Protein AF-A0A897MWI6-F1 (afdb_monomer_lite)

pLDDT: mean 89.48, std 8.03, range [54.34, 98.25]

Radius of gyration: 22.6 Å; chains: 1; bounding box: 45×36×59 Å

Secondary structure (DSSP, 8-state):
--S----S--HHHHHHHHHHHHHHHHSTTTGGG--SS--TT--HHHHHTT--PPPHHHHHHHHHHHHHHHHHHHHHHHHHHHHHHHHHHHHHHHHT--HHHHHHHHHHH--

Organism: NCBI:txid2784880

Structure (mmCIF, N/CA/C/O backbone):
data_AF-A0A897MWI6-F1
#
_entry.id   AF-A0A897MWI6-F1
#
loop_
_atom_site.group_PDB
_atom_site.id
_atom_site.type_symbol
_atom_site.label_atom_id
_atom_site.label_alt_id
_atom_site.label_comp_id
_atom_site.label_asym_id
_atom_site.label_entity_id
_atom_site.label_seq_id
_atom_site.pdbx_PDB_ins_code
_atom_site.Cartn_x
_atom_site.Cartn_y
_atom_site.Cartn_z
_atom_site.occupancy
_atom_site.B_iso_or_equiv
_atom_site.auth_seq_id
_atom_site.auth_comp_id
_atom_site.auth_asym_id
_atom_site.auth_atom_id
_atom_site.pdbx_PDB_model_num
ATOM 1 N N . MET A 1 1 ? 17.052 -21.658 -5.480 1.00 55.16 1 MET A N 1
ATOM 2 C CA . MET A 1 1 ? 17.738 -20.547 -6.182 1.00 55.16 1 MET A CA 1
ATOM 3 C C . MET A 1 1 ? 16.675 -19.670 -6.817 1.00 55.16 1 MET A C 1
ATOM 5 O O . MET A 1 1 ? 15.729 -20.225 -7.358 1.00 55.16 1 MET A O 1
ATOM 9 N N . ALA A 1 2 ? 16.794 -18.345 -6.715 1.00 73.00 2 ALA A N 1
ATOM 10 C CA . ALA A 1 2 ? 15.867 -17.428 -7.382 1.00 73.00 2 ALA A CA 1
ATOM 11 C C . ALA A 1 2 ? 15.994 -17.560 -8.910 1.00 73.00 2 ALA A C 1
ATOM 13 O O . ALA A 1 2 ? 17.10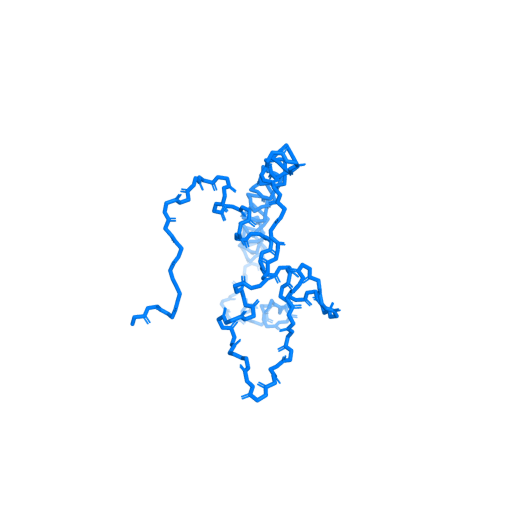7 -17.699 -9.417 1.00 73.00 2 ALA A O 1
ATOM 14 N N . ALA A 1 3 ? 14.868 -17.526 -9.630 1.00 77.19 3 ALA A N 1
ATOM 15 C CA . ALA A 1 3 ? 14.841 -17.632 -11.094 1.00 77.19 3 ALA A CA 1
ATOM 16 C C . ALA A 1 3 ? 15.411 -16.383 -11.795 1.00 77.19 3 ALA A C 1
ATOM 18 O O . ALA A 1 3 ? 15.894 -16.468 -12.923 1.00 77.19 3 ALA A O 1
ATOM 19 N N . LEU A 1 4 ? 15.378 -15.234 -11.116 1.00 83.06 4 LEU A N 1
ATOM 20 C CA . LEU A 1 4 ? 15.973 -13.977 -11.547 1.00 83.06 4 LEU A CA 1
ATOM 21 C C . LEU A 1 4 ? 16.491 -13.232 -10.313 1.00 83.06 4 LEU A C 1
ATOM 23 O O . LEU A 1 4 ? 15.846 -13.240 -9.266 1.00 83.06 4 LEU A O 1
ATOM 27 N N . ARG A 1 5 ? 17.658 -12.603 -10.440 1.00 87.56 5 ARG A N 1
ATOM 28 C CA . ARG A 1 5 ? 18.214 -11.688 -9.443 1.00 87.56 5 ARG A CA 1
ATOM 29 C C . ARG A 1 5 ? 18.725 -10.457 -10.175 1.00 87.56 5 ARG A C 1
ATOM 31 O O . ARG A 1 5 ? 19.472 -10.603 -11.140 1.00 87.56 5 ARG A O 1
ATOM 38 N N . ILE A 1 6 ? 18.303 -9.286 -9.718 1.00 86.50 6 ILE A N 1
ATOM 39 C CA . ILE A 1 6 ? 18.804 -7.991 -10.172 1.00 86.50 6 ILE A CA 1
ATOM 40 C C . ILE A 1 6 ? 19.774 -7.508 -9.089 1.00 86.50 6 ILE A C 1
ATOM 42 O O . ILE A 1 6 ? 19.470 -7.625 -7.902 1.00 86.50 6 ILE A O 1
ATOM 46 N N . THR A 1 7 ? 20.970 -7.081 -9.481 1.00 91.06 7 THR A N 1
ATOM 47 C CA . THR A 1 7 ? 22.023 -6.604 -8.573 1.00 91.06 7 THR A CA 1
ATOM 48 C C . THR A 1 7 ? 22.466 -5.209 -8.986 1.00 91.06 7 THR A C 1
ATOM 50 O O . THR A 1 7 ? 22.113 -4.755 -10.071 1.00 91.06 7 THR A O 1
ATOM 53 N N . ASP A 1 8 ? 23.240 -4.555 -8.117 1.00 92.00 8 ASP A N 1
ATOM 54 C CA . ASP A 1 8 ? 23.889 -3.268 -8.401 1.00 92.00 8 ASP A CA 1
ATOM 55 C C . ASP A 1 8 ? 22.903 -2.117 -8.668 1.00 92.00 8 ASP A C 1
ATOM 57 O O . ASP A 1 8 ? 23.192 -1.209 -9.440 1.00 92.00 8 ASP A O 1
ATOM 61 N N . LEU A 1 9 ? 21.742 -2.163 -8.006 1.00 92.88 9 LEU A N 1
ATOM 62 C CA . LEU A 1 9 ? 20.739 -1.101 -8.036 1.00 92.88 9 LEU A CA 1
ATOM 63 C C . LEU A 1 9 ? 21.057 -0.028 -6.995 1.00 92.88 9 LEU A C 1
ATOM 65 O O . LEU A 1 9 ? 21.422 -0.332 -5.855 1.00 92.88 9 LEU A O 1
ATOM 69 N N . THR A 1 10 ? 20.853 1.228 -7.372 1.00 93.69 10 THR A N 1
ATOM 70 C CA . THR A 1 10 ? 20.661 2.319 -6.412 1.00 93.69 10 THR A CA 1
ATOM 71 C C . THR A 1 10 ? 19.331 2.152 -5.669 1.00 93.69 10 THR A C 1
ATOM 73 O O . THR A 1 10 ? 18.452 1.414 -6.116 1.00 93.69 10 THR A O 1
ATOM 76 N N . ALA A 1 11 ? 19.165 2.848 -4.538 1.00 90.75 11 ALA A N 1
ATOM 77 C CA . ALA A 1 11 ? 17.908 2.824 -3.782 1.00 90.75 11 ALA A CA 1
ATOM 78 C C . ALA A 1 11 ? 16.717 3.227 -4.667 1.00 90.75 11 ALA A C 1
ATOM 80 O O . ALA A 1 11 ? 15.747 2.489 -4.771 1.00 90.75 11 ALA A O 1
ATOM 81 N N . LEU A 1 12 ? 16.866 4.315 -5.422 1.00 90.94 12 LEU A N 1
ATOM 82 C CA . LEU A 1 12 ? 15.806 4.826 -6.281 1.00 90.94 12 LEU A CA 1
ATOM 83 C C . LEU A 1 12 ? 15.478 3.883 -7.452 1.00 90.94 12 LEU A C 1
ATOM 85 O O . LEU A 1 12 ? 14.315 3.723 -7.811 1.00 90.94 12 LEU A O 1
ATOM 89 N N . GLU A 1 13 ? 16.471 3.206 -8.038 1.00 93.31 13 GLU A N 1
ATOM 90 C CA . GLU A 1 13 ? 16.209 2.173 -9.052 1.00 93.31 13 GLU A CA 1
ATOM 91 C C . GLU A 1 13 ? 15.486 0.955 -8.468 1.00 93.31 13 GLU A C 1
ATOM 93 O O . GLU A 1 13 ? 14.643 0.364 -9.147 1.00 93.31 13 GLU A O 1
ATOM 98 N N . ALA A 1 14 ? 15.806 0.577 -7.228 1.00 93.69 14 ALA A N 1
ATOM 99 C CA . ALA A 1 14 ? 15.102 -0.487 -6.526 1.00 93.69 14 ALA A CA 1
ATOM 100 C C . ALA A 1 14 ? 13.643 -0.091 -6.262 1.00 93.69 14 ALA A C 1
ATOM 102 O O . ALA A 1 14 ? 12.751 -0.853 -6.634 1.00 93.69 14 ALA A O 1
ATOM 103 N N . ASP A 1 15 ? 13.405 1.119 -5.751 1.00 93.38 15 ASP A N 1
ATOM 104 C CA . ASP A 1 15 ? 12.060 1.647 -5.509 1.00 93.38 15 ASP A CA 1
ATOM 105 C C . ASP A 1 15 ? 11.252 1.729 -6.808 1.00 93.38 15 ASP A C 1
ATOM 107 O O . ASP A 1 15 ? 10.095 1.310 -6.867 1.00 93.38 15 ASP A O 1
ATOM 111 N N . LEU A 1 16 ? 11.875 2.204 -7.892 1.00 94.50 16 LEU A N 1
ATOM 112 C CA . LEU A 1 16 ? 11.234 2.261 -9.201 1.00 94.50 16 LEU A CA 1
ATOM 113 C C . LEU A 1 16 ? 10.775 0.871 -9.646 1.00 94.50 16 LEU A C 1
ATOM 115 O O . LEU A 1 16 ? 9.645 0.716 -10.100 1.00 94.50 16 LEU A O 1
ATOM 119 N N . ILE A 1 17 ? 11.637 -0.140 -9.536 1.00 93.12 17 ILE A N 1
ATOM 120 C CA . ILE A 1 17 ? 11.297 -1.514 -9.917 1.00 93.12 17 ILE A CA 1
ATOM 121 C C . ILE A 1 17 ? 10.183 -2.061 -9.022 1.00 93.12 17 ILE A C 1
ATOM 123 O O . ILE A 1 17 ? 9.241 -2.662 -9.538 1.00 93.12 17 ILE A O 1
ATOM 127 N N . GLU A 1 18 ? 10.281 -1.850 -7.711 1.00 92.56 18 GLU A N 1
ATOM 128 C CA 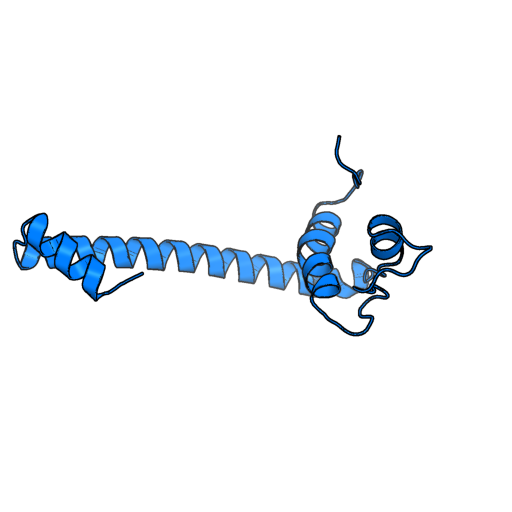. GLU A 1 18 ? 9.321 -2.355 -6.732 1.00 92.56 18 GLU A CA 1
ATOM 129 C C . GLU A 1 18 ? 7.913 -1.811 -6.975 1.00 92.56 18 GLU A C 1
ATOM 131 O O . GLU A 1 18 ? 6.953 -2.577 -6.945 1.00 92.56 18 GLU A O 1
ATOM 136 N N . GLN A 1 19 ? 7.784 -0.517 -7.277 1.00 91.75 19 GLN A N 1
ATOM 137 C CA . GLN A 1 19 ? 6.475 0.104 -7.482 1.00 91.75 19 GLN A CA 1
ATOM 138 C C . GLN A 1 19 ? 5.968 -0.053 -8.925 1.00 91.75 19 GLN A C 1
ATOM 140 O O . GLN A 1 19 ? 4.775 -0.256 -9.152 1.00 91.75 19 GLN A O 1
ATOM 145 N N . PHE A 1 20 ? 6.850 0.018 -9.928 1.00 92.12 20 PHE A N 1
ATOM 146 C CA . PHE A 1 20 ? 6.438 0.024 -11.335 1.00 92.12 20 PHE A CA 1
ATOM 147 C C . PHE A 1 20 ? 6.174 -1.373 -11.896 1.00 92.12 20 PHE A C 1
ATOM 149 O O . PHE A 1 20 ? 5.265 -1.544 -12.707 1.00 92.12 20 PHE A O 1
ATOM 156 N N . VAL A 1 21 ? 6.971 -2.382 -11.526 1.00 91.06 21 VAL A N 1
ATOM 157 C CA . VAL A 1 21 ? 6.854 -3.714 -12.142 1.00 91.06 21 VAL A CA 1
ATOM 158 C C . VAL A 1 21 ? 5.518 -4.393 -11.832 1.00 91.06 21 VAL A C 1
ATOM 160 O O . VAL A 1 21 ? 4.930 -4.897 -12.788 1.00 91.06 21 VAL A O 1
ATOM 163 N N . PRO A 1 22 ? 5.000 -4.404 -10.586 1.00 90.75 22 PRO A N 1
ATOM 164 C CA . PRO A 1 22 ? 3.676 -4.961 -10.302 1.00 90.75 22 PRO A CA 1
ATOM 165 C C . PRO A 1 22 ? 2.589 -4.287 -11.139 1.00 90.75 22 PRO A C 1
ATOM 167 O O . PRO A 1 22 ? 1.871 -4.965 -11.866 1.00 90.75 22 PRO A O 1
ATOM 170 N N . MET A 1 23 ? 2.580 -2.949 -11.169 1.00 88.19 23 MET A N 1
ATOM 171 C CA . MET A 1 23 ? 1.661 -2.177 -12.008 1.00 88.19 23 MET A CA 1
ATOM 172 C C . MET A 1 23 ? 1.775 -2.572 -13.482 1.00 88.19 23 MET A C 1
ATOM 174 O O . MET A 1 23 ? 0.769 -2.776 -14.144 1.00 88.19 23 MET A O 1
ATOM 178 N N . ALA A 1 24 ? 2.987 -2.721 -14.013 1.00 89.19 24 ALA A N 1
ATOM 179 C CA . ALA A 1 24 ? 3.180 -3.082 -15.411 1.00 89.19 24 ALA A CA 1
ATOM 180 C C . ALA A 1 24 ? 2.803 -4.535 -15.749 1.00 89.19 24 ALA A C 1
ATOM 182 O O . ALA A 1 24 ? 2.606 -4.857 -16.922 1.00 89.19 24 ALA A O 1
ATOM 183 N N . VAL A 1 25 ? 2.744 -5.413 -14.747 1.00 87.75 25 VAL A N 1
ATOM 184 C CA . VAL A 1 25 ? 2.278 -6.796 -14.889 1.00 87.75 25 VAL A CA 1
ATOM 185 C C . VAL A 1 25 ? 0.755 -6.863 -14.828 1.00 87.75 25 VAL A C 1
ATOM 187 O O . VAL A 1 25 ? 0.164 -7.576 -15.641 1.00 87.75 25 VAL A O 1
ATOM 190 N N . ASP A 1 26 ? 0.151 -6.116 -13.904 1.00 86.69 26 ASP A N 1
ATOM 191 C CA . ASP A 1 26 ? -1.298 -6.052 -13.700 1.00 86.69 26 ASP A CA 1
ATOM 192 C C . ASP A 1 26 ? -1.998 -5.262 -14.812 1.00 86.69 26 ASP A C 1
ATOM 194 O O . ASP A 1 26 ? -3.116 -5.592 -15.217 1.00 86.69 26 ASP A O 1
ATOM 198 N N . GLU A 1 27 ? -1.324 -4.244 -15.353 1.00 82.62 27 GLU A N 1
ATOM 199 C CA . GLU A 1 27 ? -1.824 -3.452 -16.466 1.00 82.62 27 GLU A CA 1
ATOM 200 C C . GLU A 1 27 ? -1.851 -4.314 -17.738 1.00 82.62 27 GLU A C 1
ATOM 202 O O . GLU A 1 27 ? -0.846 -4.583 -18.411 1.00 82.62 27 GLU A O 1
ATOM 207 N N . ALA A 1 28 ? -3.051 -4.784 -18.060 1.00 70.94 28 ALA A N 1
ATOM 208 C CA . ALA A 1 28 ? -3.298 -5.647 -19.197 1.00 70.94 28 ALA A CA 1
ATOM 209 C C . ALA A 1 28 ? -2.941 -4.974 -20.540 1.00 70.94 28 ALA A C 1
ATOM 211 O O . ALA A 1 28 ? -2.737 -3.770 -20.674 1.00 70.94 28 ALA A O 1
ATOM 212 N N . GLY A 1 29 ? -2.906 -5.774 -21.608 1.00 76.56 29 GLY A N 1
ATOM 213 C CA . GLY A 1 29 ? -2.901 -5.232 -22.973 1.00 76.56 29 GLY A CA 1
ATOM 214 C C . GLY A 1 29 ? -1.545 -4.791 -23.532 1.00 76.56 29 GLY A C 1
ATOM 215 O O . GLY A 1 29 ? -1.504 -4.263 -24.642 1.00 76.56 29 GLY A O 1
ATOM 216 N N . GLY A 1 30 ? -0.427 -5.073 -22.857 1.00 79.88 30 GLY A N 1
ATOM 217 C CA . GLY A 1 30 ? 0.904 -4.815 -23.423 1.00 79.88 30 GLY A CA 1
ATOM 218 C C . GLY A 1 30 ? 1.670 -3.656 -22.789 1.00 79.88 30 GLY A C 1
ATOM 219 O O . GLY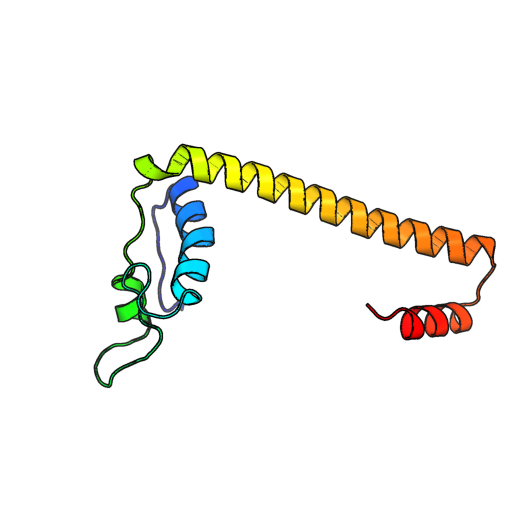 A 1 30 ? 2.642 -3.190 -23.394 1.00 79.88 30 GLY A O 1
ATOM 220 N N . PHE A 1 31 ? 1.219 -3.152 -21.638 1.00 86.69 31 PHE A N 1
ATOM 221 C CA . PHE A 1 31 ? 1.821 -1.998 -20.981 1.00 86.69 31 PHE A CA 1
ATOM 222 C C . PHE A 1 31 ? 3.308 -2.222 -20.689 1.00 86.69 31 PHE A C 1
ATOM 224 O O . PHE A 1 31 ? 3.748 -3.334 -20.400 1.00 86.69 31 PHE A O 1
ATOM 231 N N . ALA A 1 32 ? 4.110 -1.168 -20.866 1.00 87.00 32 ALA A N 1
ATOM 232 C CA . ALA A 1 32 ? 5.571 -1.221 -20.773 1.00 87.00 32 ALA A CA 1
ATOM 233 C C . ALA A 1 32 ? 6.225 -2.348 -21.611 1.00 87.00 32 ALA A C 1
ATOM 235 O O . ALA A 1 32 ? 7.349 -2.755 -21.340 1.00 87.00 32 ALA A O 1
ATOM 236 N N . GLY A 1 33 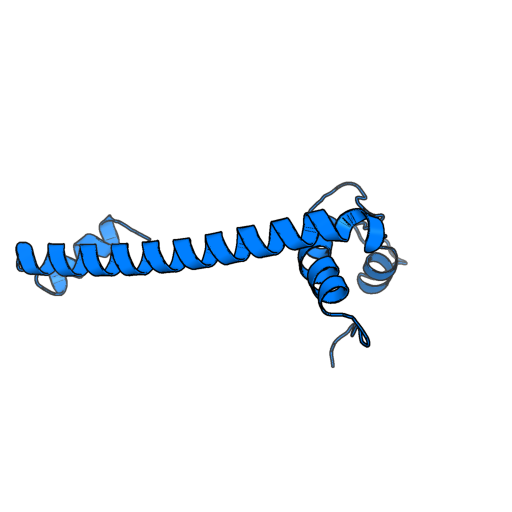? 5.548 -2.891 -22.629 1.00 84.69 33 GLY A N 1
ATOM 237 C CA . GLY A 1 33 ? 6.045 -4.032 -23.402 1.00 84.69 33 GLY A CA 1
ATOM 238 C C . GLY A 1 33 ? 5.939 -5.389 -22.692 1.00 84.69 33 GLY A C 1
ATOM 239 O O . GLY A 1 33 ? 6.352 -6.402 -23.271 1.00 84.69 33 GLY A O 1
ATOM 240 N N . PHE A 1 34 ? 5.360 -5.447 -21.488 1.00 86.19 34 PHE A N 1
ATOM 241 C CA . PHE A 1 34 ? 5.038 -6.699 -20.815 1.00 86.19 34 PHE A CA 1
ATOM 242 C C . PHE A 1 34 ? 3.808 -7.347 -21.455 1.00 86.19 34 PHE A C 1
ATOM 244 O O . PHE A 1 34 ? 2.865 -6.682 -21.864 1.00 86.19 34 PHE A O 1
ATOM 251 N N . ARG A 1 35 ? 3.808 -8.675 -21.579 1.00 83.12 35 ARG A N 1
ATOM 252 C CA . ARG A 1 35 ? 2.646 -9.431 -22.063 1.00 83.12 35 ARG A CA 1
ATOM 253 C C . ARG A 1 35 ? 2.322 -10.511 -21.055 1.00 83.12 35 ARG A C 1
ATOM 255 O O . ARG A 1 35 ? 3.192 -11.324 -20.768 1.00 83.12 35 ARG A O 1
ATOM 262 N N . GLU A 1 36 ? 1.084 -10.572 -20.588 1.00 78.94 36 GLU A N 1
ATOM 263 C CA . GLU A 1 36 ? 0.634 -11.569 -19.610 1.00 78.94 36 GLU A CA 1
ATOM 264 C C . GLU A 1 36 ? 0.534 -12.984 -20.212 1.00 78.94 36 GLU A C 1
ATOM 266 O O . GLU A 1 36 ? 0.894 -13.982 -19.581 1.00 78.94 36 GLU A O 1
ATOM 271 N N . THR A 1 37 ? 0.129 -13.092 -21.480 1.00 81.06 37 THR A N 1
ATOM 272 C CA . THR A 1 37 ? -0.045 -14.389 -22.141 1.00 81.06 37 THR A CA 1
ATOM 273 C C . THR A 1 37 ? 1.284 -14.960 -22.640 1.00 81.06 37 THR A C 1
ATOM 275 O O . THR A 1 37 ? 2.024 -14.325 -23.400 1.00 81.06 37 THR A O 1
ATOM 278 N N . ALA A 1 38 ? 1.570 -16.205 -22.257 1.00 74.31 38 ALA A N 1
ATOM 279 C CA . ALA A 1 38 ? 2.668 -16.979 -22.822 1.00 74.31 38 ALA A CA 1
ATOM 280 C C . ALA A 1 38 ? 2.303 -17.511 -24.218 1.00 74.31 38 ALA A C 1
ATOM 282 O O . ALA A 1 38 ? 1.199 -17.994 -24.457 1.00 74.31 38 ALA A O 1
ATOM 283 N N . THR A 1 39 ? 3.266 -17.491 -25.132 1.00 77.75 39 THR A N 1
ATOM 284 C CA . THR A 1 39 ? 3.231 -18.270 -26.375 1.00 77.75 39 THR A CA 1
ATOM 285 C C . THR A 1 39 ? 4.176 -19.461 -26.239 1.00 77.75 39 THR A C 1
ATOM 287 O O . THR A 1 39 ? 4.987 -19.515 -25.315 1.00 77.75 39 THR A O 1
ATOM 290 N N . LYS A 1 40 ? 4.121 -20.416 -27.175 1.00 76.81 40 LYS A N 1
ATOM 291 C CA . LYS A 1 40 ? 4.928 -21.653 -27.126 1.00 76.81 40 LYS A CA 1
ATOM 292 C C . LYS A 1 40 ? 6.443 -21.420 -26.998 1.00 76.81 40 LYS A C 1
ATOM 294 O O . LYS A 1 40 ? 7.163 -22.354 -26.670 1.00 76.81 40 LYS A O 1
ATOM 299 N N . THR A 1 41 ? 6.924 -20.211 -27.286 1.00 80.25 41 THR A N 1
ATOM 300 C CA . THR A 1 41 ? 8.348 -19.889 -27.426 1.00 80.25 41 THR A CA 1
ATOM 301 C C . THR A 1 41 ? 8.866 -18.816 -26.465 1.00 80.25 41 THR A C 1
ATOM 303 O O . THR A 1 41 ? 10.039 -18.477 -26.571 1.00 80.25 41 THR A O 1
ATOM 306 N N . ASN A 1 42 ? 8.057 -18.245 -25.559 1.00 81.00 42 ASN A N 1
ATOM 307 C CA . ASN A 1 42 ? 8.543 -17.217 -24.622 1.00 81.00 42 ASN A CA 1
ATOM 308 C C . ASN A 1 42 ? 8.184 -17.502 -23.155 1.00 81.00 42 ASN A C 1
ATOM 310 O O . ASN A 1 42 ? 7.014 -17.575 -22.778 1.00 81.00 42 ASN A O 1
ATOM 314 N N . SER A 1 43 ? 9.212 -17.611 -22.310 1.00 86.19 43 SER A N 1
ATOM 315 C CA . SER A 1 43 ? 9.045 -17.821 -20.869 1.00 86.19 43 SER A CA 1
ATOM 316 C C . SER A 1 43 ? 8.548 -16.556 -20.151 1.00 86.19 43 SER A C 1
ATOM 318 O O . SER A 1 43 ? 8.501 -15.468 -20.727 1.00 86.19 43 SER A O 1
ATOM 320 N N . LEU A 1 44 ? 8.165 -16.683 -18.875 1.00 84.19 44 LEU A N 1
ATOM 321 C CA . LEU A 1 44 ? 7.859 -15.534 -18.008 1.00 84.19 44 LEU A CA 1
ATOM 322 C C . LEU A 1 44 ? 9.071 -14.601 -17.855 1.00 84.19 44 LEU A C 1
ATOM 324 O O . LEU A 1 44 ? 8.933 -13.390 -17.996 1.00 84.19 44 LEU A O 1
ATOM 328 N N . VAL A 1 45 ? 10.268 -15.165 -17.661 1.00 85.94 45 VAL A N 1
ATOM 329 C CA . VAL A 1 45 ? 11.516 -14.393 -17.526 1.00 85.94 45 VAL A CA 1
ATOM 330 C C . VAL A 1 45 ? 11.830 -13.624 -18.812 1.00 85.94 45 VAL A C 1
ATOM 332 O O . VAL A 1 45 ? 12.213 -12.459 -18.748 1.00 85.94 45 VAL A O 1
ATOM 335 N N . ASP A 1 46 ? 11.612 -14.225 -19.987 1.00 86.38 46 ASP A N 1
ATOM 336 C CA . ASP A 1 46 ? 11.819 -13.542 -21.276 1.00 86.38 46 ASP A CA 1
ATOM 337 C C . ASP A 1 46 ? 10.860 -12.371 -21.485 1.00 86.38 46 ASP A C 1
ATOM 339 O O . ASP A 1 46 ? 11.180 -11.428 -22.206 1.00 86.38 46 ASP A O 1
ATOM 343 N N . ARG A 1 47 ? 9.664 -12.443 -20.897 1.00 86.44 47 ARG A N 1
ATOM 344 C CA . ARG A 1 47 ? 8.667 -11.372 -20.965 1.00 86.44 47 ARG A CA 1
ATOM 345 C C . ARG A 1 47 ? 8.995 -10.260 -19.980 1.00 86.44 47 ARG A C 1
ATOM 347 O O . ARG A 1 47 ? 8.953 -9.102 -20.375 1.00 86.44 47 ARG A O 1
ATOM 354 N N . LEU A 1 48 ? 9.434 -10.604 -18.770 1.00 86.56 48 LEU A N 1
ATOM 355 C CA . LEU A 1 48 ? 9.906 -9.625 -17.792 1.00 86.56 48 LEU A CA 1
ATOM 356 C C . LEU A 1 48 ? 11.152 -8.873 -18.290 1.00 86.56 48 LEU A C 1
ATOM 358 O O . LEU A 1 48 ? 11.241 -7.665 -18.143 1.00 86.56 48 LEU A O 1
ATOM 362 N N . ARG A 1 49 ? 12.075 -9.549 -18.986 1.00 84.88 49 ARG A N 1
ATOM 363 C CA . ARG A 1 49 ? 13.240 -8.907 -19.627 1.00 84.88 49 ARG A CA 1
ATOM 364 C C . ARG A 1 49 ? 12.892 -7.933 -20.757 1.00 84.88 49 ARG A C 1
ATOM 366 O O . ARG A 1 49 ? 13.751 -7.156 -21.156 1.00 84.88 49 ARG A O 1
ATOM 373 N N . LYS A 1 50 ? 11.682 -8.012 -21.318 1.00 87.00 50 LYS A N 1
ATOM 374 C CA . LYS A 1 50 ? 11.196 -7.094 -22.364 1.00 87.00 50 LYS A CA 1
ATOM 375 C C . LYS A 1 50 ? 10.446 -5.894 -21.794 1.00 87.00 50 LYS A C 1
ATOM 377 O O . LYS A 1 50 ? 10.085 -5.005 -22.563 1.00 87.00 50 LYS A O 1
ATOM 382 N N . LEU A 1 51 ? 10.207 -5.888 -20.485 1.00 89.81 51 LEU A N 1
ATOM 383 C CA . LEU A 1 51 ? 9.597 -4.767 -19.798 1.00 89.81 51 LEU A CA 1
ATOM 384 C C . LEU A 1 51 ? 10.503 -3.542 -19.956 1.00 89.81 51 LEU A C 1
ATOM 386 O O . LEU A 1 51 ? 11.709 -3.591 -19.722 1.00 89.81 51 LEU A O 1
ATOM 390 N N . THR A 1 52 ? 9.908 -2.453 -20.416 1.00 91.38 52 THR A N 1
ATOM 391 C CA . THR A 1 52 ? 10.561 -1.170 -20.637 1.00 91.38 52 THR A CA 1
ATOM 392 C C . THR A 1 52 ? 10.308 -0.300 -19.420 1.00 91.38 52 THR A C 1
ATOM 394 O O . THR A 1 52 ? 9.179 0.121 -19.183 1.00 91.38 52 THR A O 1
ATOM 397 N N . LEU A 1 53 ? 11.359 -0.048 -18.646 1.00 91.38 53 LEU A N 1
ATOM 398 C CA . LEU A 1 53 ? 11.293 0.843 -17.493 1.00 91.38 53 LEU A CA 1
ATOM 399 C C . LEU A 1 53 ? 11.429 2.307 -17.938 1.00 91.38 53 LEU A C 1
ATOM 401 O O . LEU A 1 53 ? 12.166 2.587 -18.894 1.00 91.38 53 LEU A O 1
ATOM 405 N N . PRO A 1 54 ? 10.750 3.249 -17.260 1.00 91.88 54 PRO A N 1
ATOM 406 C CA . PRO A 1 54 ? 11.017 4.665 -17.458 1.00 91.88 54 PRO A CA 1
ATOM 407 C C . PRO A 1 54 ? 12.452 4.987 -17.028 1.00 91.88 54 PRO A C 1
ATOM 409 O O . PRO A 1 54 ? 13.053 4.297 -16.202 1.00 91.88 54 PRO A O 1
ATOM 412 N N . ARG A 1 55 ? 13.025 6.051 -17.593 1.00 93.31 55 ARG A N 1
ATOM 413 C CA . ARG A 1 55 ? 14.344 6.513 -17.156 1.00 93.31 55 ARG A CA 1
ATOM 414 C C . ARG A 1 55 ? 14.188 7.184 -15.799 1.00 93.31 55 ARG A C 1
ATOM 416 O O . ARG A 1 55 ? 13.349 8.066 -15.662 1.00 93.31 55 ARG A O 1
ATOM 423 N N . VAL A 1 56 ? 15.050 6.823 -14.851 1.00 91.38 56 VAL A N 1
ATOM 424 C CA . VAL A 1 56 ? 15.087 7.397 -13.496 1.00 91.38 56 VAL A CA 1
ATOM 425 C C . VAL A 1 56 ? 14.999 8.923 -13.516 1.00 91.38 56 VAL A C 1
ATOM 427 O O . VAL A 1 56 ? 14.120 9.491 -12.884 1.00 91.38 56 VAL A O 1
ATOM 430 N N . VAL A 1 57 ? 15.827 9.579 -14.331 1.00 93.19 57 VAL A N 1
ATOM 431 C CA . VAL A 1 57 ? 15.885 11.049 -14.417 1.00 93.19 57 VAL A CA 1
ATOM 432 C C . VAL A 1 57 ? 14.568 11.714 -14.834 1.00 93.19 57 VAL A C 1
ATOM 434 O O . VAL A 1 57 ? 14.379 12.896 -14.574 1.00 93.19 57 VAL A O 1
ATOM 437 N N . ASP A 1 58 ? 13.670 10.984 -15.500 1.00 93.44 58 ASP A N 1
ATOM 438 C CA . ASP A 1 58 ? 12.381 11.521 -15.943 1.00 93.44 58 ASP A CA 1
ATOM 439 C C . ASP A 1 58 ? 11.304 11.414 -14.850 1.00 93.44 58 ASP A C 1
ATOM 441 O O . ASP A 1 58 ? 10.301 12.122 -14.912 1.00 93.44 58 ASP A O 1
ATOM 445 N N . VAL A 1 59 ? 11.487 10.515 -13.877 1.00 93.19 59 VAL A N 1
ATOM 446 C CA . VAL A 1 59 ? 10.466 10.161 -12.875 1.00 93.19 59 VAL A CA 1
ATOM 447 C C . VAL A 1 59 ? 10.917 10.373 -11.433 1.00 93.19 59 VAL A C 1
ATOM 449 O O . VAL A 1 59 ? 10.077 10.292 -10.548 1.00 93.19 59 VAL A O 1
ATOM 452 N N . GLU A 1 60 ? 12.194 10.683 -11.193 1.00 92.88 60 GLU A N 1
ATOM 453 C CA . GLU A 1 60 ? 12.819 10.847 -9.871 1.00 92.88 60 GLU A CA 1
ATOM 454 C C . GLU A 1 60 ? 11.974 11.705 -8.922 1.00 92.88 60 GLU A C 1
ATOM 456 O O . GLU A 1 60 ? 11.498 11.199 -7.913 1.00 92.88 60 GLU A O 1
ATOM 461 N N . ALA A 1 61 ? 11.664 12.951 -9.295 1.00 93.06 61 ALA A N 1
ATOM 462 C CA . ALA A 1 61 ? 10.882 13.849 -8.439 1.00 93.06 61 ALA A CA 1
ATOM 463 C C . ALA A 1 61 ? 9.462 13.327 -8.133 1.00 93.06 61 ALA A C 1
ATOM 465 O O . ALA A 1 61 ? 8.928 13.544 -7.046 1.00 93.06 61 ALA A O 1
ATOM 466 N N . GLY A 1 62 ? 8.833 12.645 -9.096 1.00 92.69 62 GLY A N 1
ATOM 467 C CA . GLY A 1 62 ? 7.512 12.046 -8.899 1.00 92.69 62 GLY A CA 1
ATOM 468 C C . GLY A 1 62 ? 7.567 10.808 -8.005 1.00 92.69 62 GLY A C 1
ATOM 469 O O . GLY A 1 62 ? 6.694 10.622 -7.161 1.00 92.69 62 GLY A O 1
ATOM 470 N N . LEU A 1 63 ? 8.607 9.991 -8.169 1.00 92.88 63 LEU A N 1
ATOM 471 C CA . LEU A 1 63 ? 8.847 8.790 -7.379 1.00 92.88 63 LEU A CA 1
ATOM 472 C C . LEU A 1 63 ? 9.176 9.142 -5.925 1.00 92.88 63 LEU A C 1
ATOM 474 O O . LEU A 1 63 ? 8.590 8.552 -5.026 1.00 92.88 63 LEU A O 1
ATOM 478 N N . GLU A 1 64 ? 10.022 10.144 -5.686 1.00 92.56 64 GLU A N 1
ATOM 479 C CA . GLU A 1 64 ? 10.323 10.639 -4.336 1.00 92.56 64 GLU A CA 1
ATOM 480 C C . GLU A 1 64 ? 9.054 11.114 -3.615 1.00 92.56 64 GLU A C 1
ATOM 482 O O . GLU A 1 64 ? 8.772 10.681 -2.497 1.00 92.56 64 GLU A O 1
ATOM 487 N N . SER A 1 65 ? 8.239 11.942 -4.278 1.00 93.94 65 SER A N 1
ATOM 488 C CA . SER A 1 65 ? 6.976 12.426 -3.706 1.00 93.94 65 SER A CA 1
ATOM 489 C C . SER A 1 65 ? 5.983 11.291 -3.435 1.00 93.94 65 SER A C 1
ATOM 491 O O . SER A 1 65 ? 5.276 11.314 -2.423 1.00 93.94 65 SER A O 1
ATOM 493 N N . TYR A 1 66 ? 5.930 10.291 -4.320 1.00 92.75 66 TYR A N 1
ATOM 494 C CA . TYR A 1 66 ? 5.102 9.105 -4.130 1.00 92.75 66 TYR A CA 1
ATOM 495 C C . TYR A 1 66 ? 5.546 8.302 -2.903 1.00 92.75 66 TYR A C 1
ATOM 497 O O . TYR A 1 66 ? 4.706 7.975 -2.068 1.00 92.75 66 TYR A O 1
ATOM 505 N N . ILE A 1 67 ? 6.849 8.034 -2.764 1.00 92.25 67 ILE A N 1
ATOM 506 C CA . ILE A 1 67 ? 7.411 7.277 -1.636 1.00 92.25 67 ILE A CA 1
ATOM 507 C C . ILE A 1 67 ? 7.124 7.989 -0.313 1.00 92.25 67 ILE A C 1
ATOM 509 O O . ILE A 1 67 ? 6.647 7.357 0.625 1.00 92.25 67 ILE A O 1
ATOM 513 N N . GLU A 1 68 ? 7.349 9.304 -0.242 1.00 94.62 68 GLU A N 1
ATOM 514 C CA . GLU A 1 68 ? 7.055 10.090 0.963 1.00 94.62 68 GLU A CA 1
ATOM 515 C C . GLU A 1 68 ? 5.567 10.017 1.335 1.00 94.62 68 GLU A C 1
ATOM 517 O O . GLU A 1 68 ? 5.209 9.788 2.493 1.00 94.62 68 GLU A O 1
ATOM 522 N N . THR A 1 69 ? 4.688 10.178 0.343 1.00 96.62 69 THR A N 1
ATOM 523 C CA . THR A 1 69 ? 3.237 10.138 0.559 1.00 96.62 69 THR A CA 1
ATOM 524 C C . THR A 1 69 ? 2.780 8.756 1.013 1.00 96.62 69 THR A C 1
ATOM 526 O O . THR A 1 69 ? 1.969 8.660 1.932 1.00 96.62 69 THR A O 1
ATOM 529 N N . LYS A 1 70 ? 3.312 7.692 0.404 1.00 94.44 70 LYS A N 1
ATOM 530 C CA . LYS A 1 70 ? 3.006 6.306 0.764 1.00 94.44 70 LYS A CA 1
ATOM 531 C C . LYS A 1 70 ? 3.460 5.989 2.187 1.00 94.44 70 LYS A C 1
ATOM 533 O O . LYS A 1 70 ? 2.646 5.529 2.974 1.00 94.44 70 LYS A O 1
ATOM 538 N N . ALA A 1 71 ? 4.696 6.335 2.548 1.00 94.25 71 ALA A N 1
ATOM 539 C CA . ALA A 1 71 ? 5.207 6.137 3.905 1.00 94.25 71 ALA A CA 1
ATOM 540 C C . ALA A 1 71 ? 4.348 6.868 4.951 1.00 94.25 71 ALA A C 1
ATOM 542 O O . ALA A 1 71 ? 4.084 6.351 6.033 1.00 94.25 71 ALA A O 1
ATOM 543 N N . ARG A 1 72 ? 3.863 8.070 4.619 1.00 97.38 72 ARG A N 1
ATOM 544 C CA . ARG A 1 72 ? 2.941 8.801 5.490 1.00 97.38 72 ARG A CA 1
ATOM 545 C C . ARG A 1 72 ? 1.551 8.168 5.563 1.00 97.38 72 ARG A C 1
ATOM 547 O O . ARG A 1 72 ? 0.917 8.266 6.609 1.00 97.38 72 ARG A O 1
ATOM 554 N N . ALA A 1 73 ? 1.062 7.572 4.480 1.00 97.62 73 ALA A N 1
ATOM 555 C CA . ALA A 1 73 ? -0.193 6.827 4.489 1.00 97.62 73 ALA A CA 1
ATOM 556 C C . ALA A 1 73 ? -0.082 5.584 5.384 1.00 97.62 73 ALA A C 1
ATOM 558 O O . ALA A 1 73 ? -0.906 5.432 6.275 1.00 97.62 73 ALA A O 1
ATOM 559 N N . GLU A 1 74 ? 0.988 4.798 5.243 1.00 96.56 74 GLU A N 1
ATOM 560 C CA . GLU A 1 74 ? 1.271 3.625 6.086 1.00 96.56 74 GLU A CA 1
ATOM 561 C C . GLU A 1 74 ? 1.378 4.010 7.578 1.00 96.56 74 GLU A C 1
ATOM 563 O O . GLU A 1 74 ? 0.783 3.367 8.437 1.00 96.56 74 GLU A O 1
ATOM 568 N N . GLU A 1 75 ? 2.050 5.124 7.904 1.00 97.56 75 GLU A N 1
ATOM 569 C CA . GLU A 1 75 ? 2.108 5.649 9.283 1.00 97.56 75 GLU A CA 1
ATOM 570 C C . GLU A 1 75 ? 0.715 6.026 9.828 1.00 97.56 75 GLU A C 1
ATOM 572 O O . GLU A 1 75 ? 0.452 5.942 11.032 1.00 97.56 75 GLU A O 1
ATOM 577 N N . LEU A 1 76 ? -0.171 6.530 8.966 1.00 98.25 76 LEU A N 1
ATOM 578 C CA . LEU A 1 76 ? -1.534 6.890 9.350 1.00 98.25 76 LEU A CA 1
ATOM 579 C C . LEU A 1 76 ? -2.418 5.653 9.506 1.00 98.25 76 LEU A C 1
ATOM 581 O O . LEU A 1 76 ? -3.203 5.630 10.447 1.00 98.25 76 LEU A O 1
ATOM 585 N N . GLU A 1 77 ? -2.268 4.647 8.648 1.00 97.88 77 GLU A N 1
ATOM 586 C CA . GLU A 1 77 ? -2.950 3.353 8.764 1.00 97.88 77 GLU A CA 1
ATOM 587 C C . GLU A 1 77 ? -2.594 2.680 10.097 1.00 97.88 77 GLU A C 1
ATOM 589 O O . GLU A 1 77 ? -3.491 2.411 10.888 1.00 97.88 77 GLU A O 1
ATOM 594 N N . GLU A 1 78 ? -1.307 2.597 10.456 1.00 97.81 78 GLU A N 1
ATOM 595 C CA . GLU A 1 78 ? -0.869 2.057 11.758 1.00 97.81 78 GLU A CA 1
ATOM 596 C C . GLU A 1 78 ? -1.433 2.860 12.949 1.00 97.81 78 GLU A C 1
ATOM 598 O O . GLU A 1 78 ? -1.643 2.348 14.051 1.00 97.81 78 GLU A O 1
ATOM 603 N N . LYS A 1 79 ? -1.643 4.171 12.786 1.00 98.00 79 LYS A N 1
ATOM 604 C CA . LYS A 1 79 ? -2.287 4.989 13.828 1.00 98.00 79 LYS A CA 1
ATOM 605 C C . LYS A 1 79 ? -3.774 4.705 13.935 1.00 98.00 79 LYS A C 1
ATOM 607 O O . LYS A 1 79 ? -4.285 4.775 15.049 1.00 98.00 79 LYS A O 1
ATOM 612 N N . ILE A 1 80 ? -4.445 4.471 12.813 1.00 97.88 80 ILE A N 1
ATOM 613 C CA . ILE A 1 80 ? -5.871 4.157 12.774 1.00 97.88 80 ILE A CA 1
ATOM 614 C C . ILE A 1 80 ? -6.089 2.799 13.431 1.00 97.88 80 ILE A C 1
ATOM 616 O O . ILE A 1 80 ? -6.797 2.766 14.425 1.00 97.88 80 ILE A O 1
ATOM 620 N N . GLU A 1 81 ? -5.361 1.761 13.014 1.00 96.94 81 GLU A N 1
ATOM 621 C CA . GLU A 1 81 ? -5.448 0.411 13.595 1.00 96.94 81 GLU A CA 1
ATOM 622 C C . GLU A 1 81 ? -5.261 0.437 15.118 1.00 96.94 81 GLU A C 1
ATOM 624 O O . GLU A 1 81 ? -6.122 -0.005 15.870 1.00 96.94 81 GLU A O 1
ATOM 629 N N . ARG A 1 82 ? -4.198 1.087 15.609 1.00 97.62 82 ARG A N 1
ATOM 630 C CA . ARG A 1 82 ? -3.985 1.236 17.061 1.00 97.62 82 ARG A CA 1
ATOM 631 C C . ARG A 1 82 ? -5.074 2.041 17.761 1.00 97.62 82 ARG A C 1
ATOM 633 O O . ARG A 1 82 ? -5.278 1.883 18.958 1.00 97.62 82 ARG A O 1
ATOM 640 N N . THR A 1 83 ? -5.688 2.997 17.070 1.00 97.75 83 THR A N 1
ATOM 641 C CA . THR A 1 83 ? -6.781 3.785 17.650 1.00 97.75 83 THR A CA 1
ATOM 642 C C . THR A 1 83 ? -8.054 2.953 17.718 1.00 97.75 83 THR A C 1
ATOM 644 O O . THR A 1 83 ? -8.746 3.051 18.724 1.00 97.75 83 THR A O 1
ATOM 647 N N . ASP A 1 84 ? -8.331 2.139 16.702 1.00 95.69 84 ASP A N 1
ATOM 648 C CA . ASP A 1 84 ? -9.478 1.234 16.660 1.00 95.69 84 ASP A CA 1
ATOM 649 C C . ASP A 1 84 ? -9.358 0.174 17.769 1.00 95.69 84 ASP A C 1
ATOM 651 O O . ASP A 1 84 ? -10.263 0.072 18.594 1.00 95.69 84 ASP A O 1
ATOM 655 N N . GLU A 1 85 ? -8.182 -0.447 17.941 1.00 94.31 85 GLU A N 1
ATOM 656 C CA . GLU A 1 85 ? -7.899 -1.355 19.071 1.00 94.31 85 GLU A CA 1
ATOM 657 C C . GLU A 1 85 ? -8.162 -0.696 20.442 1.00 94.31 85 GLU A C 1
ATOM 659 O O . GLU A 1 85 ? -8.779 -1.283 21.333 1.00 94.31 85 GLU A O 1
ATOM 664 N N . LEU A 1 86 ? -7.713 0.554 20.623 1.00 97.25 86 LEU A N 1
ATOM 665 C CA . LEU A 1 86 ? -7.940 1.306 21.863 1.00 97.25 86 LEU A CA 1
ATOM 666 C C . LEU A 1 86 ? -9.414 1.674 22.063 1.00 97.25 86 LEU A C 1
ATOM 668 O O . LEU A 1 86 ? -9.874 1.773 23.201 1.00 97.25 86 LEU A O 1
ATOM 672 N N . ILE A 1 87 ? -10.149 1.942 20.983 1.00 95.50 87 ILE A N 1
ATOM 673 C CA . ILE A 1 87 ? -11.586 2.216 21.049 1.00 95.50 87 ILE A CA 1
ATOM 674 C C . ILE A 1 87 ? -12.313 0.966 21.533 1.00 95.50 87 ILE A C 1
ATOM 676 O O . ILE A 1 87 ? -13.133 1.086 22.446 1.00 95.50 87 ILE A O 1
ATOM 680 N N . ASP A 1 88 ? -11.988 -0.199 20.981 1.00 93.88 88 ASP A N 1
ATOM 681 C CA . ASP A 1 88 ? -12.609 -1.464 21.365 1.00 93.88 88 ASP A CA 1
ATOM 682 C C . ASP A 1 88 ? -12.335 -1.790 22.835 1.00 93.88 88 ASP A C 1
ATOM 684 O O . ASP A 1 88 ? -13.281 -2.019 23.592 1.00 93.88 88 ASP A O 1
AT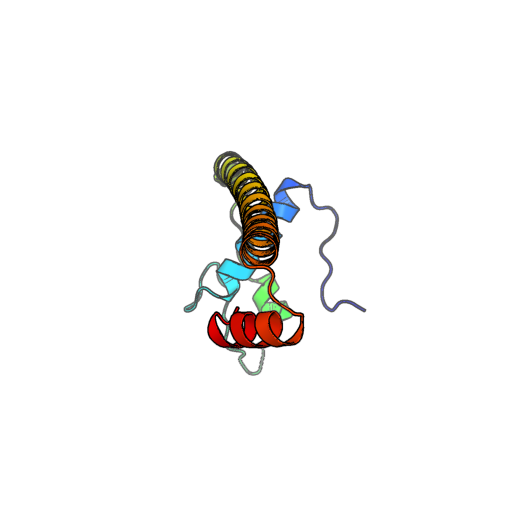OM 688 N N . GLU A 1 89 ? -11.082 -1.665 23.292 1.00 94.00 89 GLU A N 1
ATOM 689 C CA . GLU A 1 89 ? -10.714 -1.827 24.708 1.00 94.00 89 GLU A CA 1
ATOM 690 C C . GLU A 1 89 ? -11.556 -0.914 25.616 1.00 94.00 89 GLU A C 1
ATOM 692 O O . GLU A 1 89 ? -12.183 -1.372 26.575 1.00 94.00 89 GLU A O 1
ATOM 697 N N . ILE A 1 90 ? -11.643 0.379 25.281 1.00 95.81 90 ILE A N 1
ATOM 698 C CA . ILE A 1 90 ? -12.424 1.351 26.056 1.00 95.81 90 ILE A CA 1
ATOM 699 C C . ILE A 1 90 ? -13.913 0.988 26.061 1.00 95.81 90 ILE A C 1
ATOM 701 O O . ILE A 1 90 ? -14.573 1.106 27.096 1.00 95.81 90 ILE A O 1
ATOM 705 N N . VAL A 1 91 ? -14.480 0.578 24.926 1.00 95.19 91 VAL A N 1
ATOM 706 C CA . VAL A 1 91 ? -15.898 0.207 24.827 1.00 95.19 91 VAL A CA 1
ATOM 707 C C . VAL A 1 91 ? -16.182 -1.034 25.675 1.00 95.19 91 VAL A C 1
ATOM 709 O O . VAL A 1 91 ? -17.152 -1.027 26.441 1.00 95.19 91 VAL A O 1
ATOM 712 N N . TYR A 1 92 ? -15.329 -2.056 25.606 1.00 94.31 92 TYR A N 1
ATOM 713 C CA . TYR A 1 92 ? -15.462 -3.274 26.403 1.00 94.31 92 TYR A CA 1
ATOM 714 C C . TYR A 1 92 ? -15.394 -2.978 27.902 1.00 94.31 92 TYR A C 1
ATOM 716 O O . TYR A 1 92 ? -16.257 -3.435 28.656 1.00 94.31 92 TYR A O 1
ATOM 724 N N . GLU A 1 93 ? -14.447 -2.141 28.335 1.00 94.62 93 GLU A N 1
ATOM 725 C CA . GLU A 1 93 ? -14.339 -1.713 29.732 1.00 94.62 93 GLU A CA 1
ATOM 726 C C . GLU A 1 93 ? -15.557 -0.905 30.201 1.00 94.62 93 GLU A C 1
ATOM 728 O O . GLU A 1 93 ? -16.076 -1.135 31.297 1.00 94.62 93 GLU A O 1
ATOM 733 N N . LEU A 1 94 ? -16.039 0.041 29.385 1.00 96.56 94 LEU A N 1
ATOM 734 C CA . LEU A 1 94 ? -17.153 0.922 29.750 1.00 96.56 94 LEU A CA 1
ATOM 735 C C . LEU A 1 94 ? -18.468 0.166 29.952 1.00 96.56 94 LEU A C 1
ATOM 737 O O . LEU A 1 94 ? -19.266 0.549 30.813 1.00 96.56 94 LEU A O 1
ATOM 741 N N . TYR A 1 95 ? -18.703 -0.884 29.166 1.00 93.88 95 TYR A N 1
ATOM 742 C CA . TYR A 1 95 ? -19.898 -1.718 29.277 1.00 93.88 95 TYR A CA 1
ATOM 743 C C . TYR A 1 95 ? -19.678 -2.985 30.117 1.00 93.88 95 TYR A C 1
ATOM 745 O O . TYR A 1 95 ? -20.656 -3.648 30.462 1.00 93.88 95 TYR A O 1
ATOM 753 N N . GLY A 1 96 ? -18.435 -3.276 30.514 1.00 94.50 96 GLY A N 1
ATOM 754 C CA . GLY A 1 96 ? -18.082 -4.409 31.366 1.00 94.50 96 GLY A CA 1
ATOM 755 C C . GLY A 1 96 ? -18.350 -5.761 30.710 1.00 94.50 96 GLY A C 1
ATOM 756 O O . GLY A 1 96 ? -18.839 -6.662 31.395 1.00 94.50 96 GLY A O 1
ATOM 757 N N . LEU A 1 97 ? -18.080 -5.875 29.406 1.00 94.75 97 LEU A N 1
ATOM 758 C CA . LEU A 1 97 ? -18.336 -7.098 28.643 1.00 94.75 97 LEU A CA 1
ATOM 759 C C . LEU A 1 97 ? -17.466 -8.248 29.154 1.00 94.75 97 LEU A C 1
ATOM 761 O O . LEU A 1 97 ? -16.305 -8.062 29.528 1.00 94.75 97 LEU A O 1
ATOM 765 N N . THR A 1 98 ? -18.028 -9.453 29.146 1.00 94.56 98 THR A N 1
ATOM 766 C CA . THR A 1 98 ? -17.254 -10.682 29.344 1.00 94.56 98 THR A CA 1
ATOM 767 C C . THR A 1 98 ? -16.562 -11.119 28.050 1.00 94.56 98 THR A C 1
ATOM 769 O O . THR A 1 98 ? -16.919 -10.669 26.966 1.00 94.56 98 THR A O 1
ATOM 772 N N . GLU A 1 99 ? -15.603 -12.045 28.151 1.00 92.38 99 GLU A N 1
ATOM 773 C CA . GLU A 1 99 ? -14.934 -12.644 26.981 1.00 92.38 99 GLU A CA 1
ATOM 774 C C . GLU A 1 99 ? -15.947 -13.240 25.981 1.00 92.38 99 GLU A C 1
ATOM 776 O O . GLU A 1 99 ? -15.839 -12.993 24.784 1.00 92.38 99 GLU A O 1
ATOM 781 N N . ASP A 1 100 ? -16.985 -13.931 26.476 1.00 94.12 100 ASP A N 1
ATOM 782 C CA . ASP A 1 100 ? -18.060 -14.499 25.644 1.00 94.12 100 ASP A CA 1
ATOM 783 C C . ASP A 1 100 ? -18.871 -13.411 24.908 1.00 94.12 100 ASP A C 1
ATOM 785 O O . ASP A 1 100 ? -19.337 -13.616 23.790 1.00 94.12 100 ASP A O 1
ATOM 789 N N . GLU A 1 101 ? -19.091 -12.254 25.544 1.00 93.44 101 GLU A N 1
ATOM 790 C CA . GLU A 1 101 ? -19.826 -11.136 24.941 1.00 93.44 101 GLU A CA 1
ATOM 791 C C . GLU A 1 101 ? -18.972 -10.386 23.913 1.00 93.44 101 GLU A C 1
ATOM 793 O O . GLU A 1 101 ? -19.511 -9.942 22.899 1.00 93.44 101 GLU A O 1
ATOM 798 N N . ILE A 1 102 ?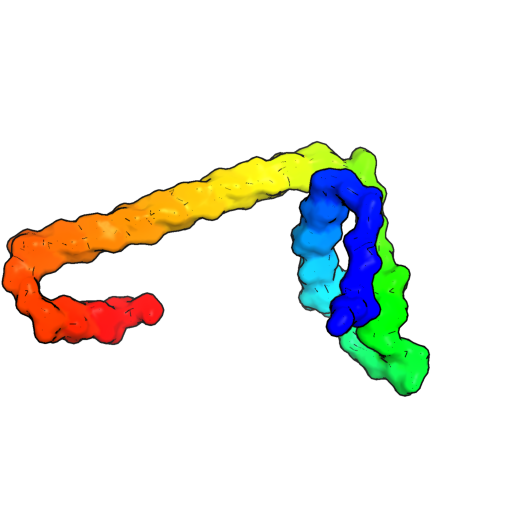 -17.659 -10.282 24.144 1.00 93.06 102 ILE A N 1
ATOM 799 C CA . ILE A 1 102 ? -16.693 -9.714 23.192 1.00 93.06 102 ILE A CA 1
ATOM 800 C C . ILE A 1 102 ? -16.637 -10.568 21.922 1.00 93.06 102 ILE A C 1
ATOM 802 O O . ILE A 1 102 ? -16.793 -10.025 20.833 1.00 93.06 102 ILE A O 1
ATOM 806 N N . GLU A 1 103 ? -16.520 -11.895 22.047 1.00 92.50 103 GLU A N 1
ATOM 807 C CA . GLU A 1 103 ? -16.470 -12.810 20.892 1.00 92.50 103 GLU A CA 1
ATOM 808 C C . GLU A 1 103 ? -17.695 -12.641 19.974 1.00 92.50 103 GLU A C 1
ATOM 810 O O . GLU A 1 103 ? -17.567 -12.571 18.752 1.00 92.50 103 GLU A O 1
ATOM 815 N N . ILE A 1 104 ? -18.890 -12.499 20.560 1.00 92.50 104 ILE A N 1
ATOM 816 C CA . ILE A 1 104 ? -20.132 -12.264 19.807 1.00 92.50 104 ILE A CA 1
ATOM 817 C C . ILE A 1 104 ? -20.098 -10.915 19.074 1.00 92.50 104 ILE A C 1
ATOM 819 O O . ILE A 1 104 ? -20.618 -10.805 17.960 1.00 92.50 104 ILE A O 1
ATOM 823 N N . VAL A 1 105 ? -19.542 -9.874 19.701 1.00 89.12 105 VAL A N 1
ATOM 824 C CA . VAL A 1 105 ? -19.423 -8.543 19.092 1.00 89.12 105 VAL A CA 1
ATOM 825 C C . VAL A 1 105 ? -18.437 -8.578 17.927 1.00 89.12 105 VAL A C 1
ATOM 827 O O . VAL A 1 105 ? -18.788 -8.106 16.848 1.00 89.12 105 VAL A O 1
ATOM 830 N N . GLU A 1 106 ? -17.268 -9.192 18.096 1.00 90.31 106 GLU A N 1
ATOM 831 C CA . GLU A 1 106 ? -16.253 -9.313 17.042 1.00 90.31 106 GLU A CA 1
ATOM 832 C C . GLU A 1 106 ? -16.757 -10.140 15.848 1.00 90.31 106 GLU A C 1
ATOM 834 O O . GLU A 1 106 ? -16.593 -9.727 14.700 1.00 90.31 106 GLU A O 1
ATOM 839 N N . GLU A 1 107 ? -17.476 -11.246 16.087 1.00 91.38 107 GLU A N 1
ATOM 840 C CA . GLU A 1 107 ? -18.106 -12.031 15.012 1.00 91.38 107 GLU A CA 1
ATOM 841 C C . GLU A 1 107 ? -19.170 -11.216 14.248 1.00 91.38 107 GLU A C 1
ATOM 843 O O . GLU A 1 107 ? -19.342 -11.373 13.036 1.00 91.38 107 GLU A O 1
ATOM 848 N N . ALA A 1 108 ? -19.895 -10.334 14.945 1.00 88.12 108 ALA A N 1
ATOM 849 C CA . ALA A 1 108 ? -20.939 -9.505 14.350 1.00 88.12 108 ALA A CA 1
ATOM 850 C C . ALA A 1 108 ? -20.395 -8.288 13.587 1.00 88.12 108 ALA A C 1
ATOM 852 O O . ALA A 1 108 ? -21.028 -7.857 12.617 1.00 88.12 108 ALA A O 1
ATOM 853 N N . VAL A 1 109 ? -19.277 -7.714 14.038 1.00 83.50 109 VAL A N 1
ATOM 854 C CA . VAL A 1 109 ? -18.658 -6.533 13.417 1.00 83.50 109 VAL A CA 1
ATOM 855 C C . VAL A 1 109 ? -17.761 -6.943 12.251 1.00 83.50 109 VAL A C 1
ATOM 857 O O . VAL A 1 109 ? -17.722 -6.204 11.272 1.00 83.50 109 VAL A O 1
ATOM 860 N N . GLY A 1 110 ? -17.174 -8.143 12.304 1.00 62.69 110 GLY A N 1
ATOM 861 C CA . GLY A 1 110 ? -16.518 -8.817 11.187 1.00 62.69 110 GLY A CA 1
ATOM 862 C C . GLY A 1 110 ? -15.490 -7.956 10.458 1.00 62.69 110 GLY A C 1
ATOM 863 O O . GLY A 1 110 ? -15.814 -7.361 9.427 1.00 62.69 110 GLY A O 1
ATOM 864 N N . GLU A 1 111 ? -14.253 -7.955 10.951 1.00 54.34 111 GLU A N 1
ATOM 865 C CA . GLU A 1 111 ? -13.076 -7.678 10.112 1.00 54.34 111 GLU A CA 1
ATOM 866 C C . GLU A 1 111 ? -12.711 -8.884 9.229 1.00 54.34 111 GLU A C 1
ATOM 868 O O . GLU A 1 111 ? -12.774 -10.042 9.712 1.00 54.34 111 GLU A O 1
#

Foldseek 3Di:
DDPDDDDDDDPLRVLQCVPVVVVQQPDADQRQNAHVDDDPPADNVNRSVSRHGDDCVVCVVVSVVVVVVVVVVVVVVVVVVVVVVVVLVVVCVVVVDDPVRSVVVCVVVDD

Sequence (111 aa):
MAALRITDLTALEADLIEQFVPMAVDEAGGFAGFRETATKTNSLVDRLRKLTLPRVVDVEAGLESYIETKARAEELEEKIERTDELIDEIVYELYGLTEDEIEIVEEAVGE